Protein AF-W7DIP4-F1 (afdb_monomer_lite)

pLDDT: mean 82.9, std 9.1, range [50.47, 94.31]

Foldseek 3Di:
DVVVVVVVVVVVVCVVQPLNVLVLVLLLVVLVVVQVVCCVPPVDDPDHSCPSVVCCVPVVVVVVVVVVVVCVVVVPDDDPQLVVLLSVLQVVQCVPPSPPCNPPCNSNVVSVVVVVVVVVVVVVVVVVVVVVVVVVVVD

Organism: NCBI:txid1265822

Secondary structure (DSSP, 8-state):
-HHHHHHHHHHHHHHT-HHHHHHHHHHHHHHHHHHHHHHHHHSS--S-TTHHHHHHHHHHHHHHHHHHHHHHHTT----HHHHHHHHHHHHHHHHHHTTSS--HHHHHHHHHHHHHHHHHHHHHHHHHHHHHHHHHHH-

Radius of gyration: 21.88 Å; chains: 1; bounding box: 70×22×56 Å

Structure (mmCIF, N/CA/C/O backbone):
data_AF-W7DIP4-F1
#
_entry.id   AF-W7DIP4-F1
#
loop_
_atom_site.group_PDB
_atom_site.id
_atom_site.type_symbol
_atom_site.label_atom_id
_atom_site.label_alt_id
_atom_site.label_comp_id
_atom_site.label_asym_id
_atom_site.label_entity_id
_atom_site.label_seq_id
_atom_site.pdbx_PDB_ins_code
_atom_site.Cartn_x
_atom_site.Cartn_y
_atom_site.Cartn_z
_atom_site.occupancy
_atom_site.B_iso_or_equiv
_atom_site.auth_seq_id
_atom_site.auth_comp_id
_atom_site.auth_asym_id
_atom_site.auth_atom_id
_atom_site.pdbx_PDB_model_num
ATOM 1 N N . MET A 1 1 ? -10.275 -10.104 -28.561 1.00 66.31 1 MET A N 1
ATOM 2 C CA . MET A 1 1 ? -9.905 -10.988 -27.432 1.00 66.31 1 MET A CA 1
ATOM 3 C C . MET A 1 1 ? -8.792 -10.395 -26.569 1.00 66.31 1 MET A C 1
ATOM 5 O O . MET A 1 1 ? -8.874 -10.532 -25.360 1.00 66.31 1 MET A O 1
ATOM 9 N N . GLU A 1 2 ? -7.840 -9.651 -27.139 1.00 85.06 2 GLU A N 1
ATOM 10 C CA . GLU A 1 2 ? -6.696 -9.073 -26.405 1.00 85.06 2 GLU A CA 1
ATOM 11 C C . GLU A 1 2 ? -7.074 -8.087 -25.282 1.00 85.06 2 GLU A C 1
ATOM 13 O O . GLU A 1 2 ? -6.529 -8.156 -24.185 1.00 85.06 2 GLU A O 1
ATOM 18 N N . VAL A 1 3 ? -8.056 -7.203 -25.505 1.00 86.12 3 VAL A N 1
ATOM 19 C CA . VAL A 1 3 ? -8.457 -6.192 -24.502 1.00 86.12 3 VAL A CA 1
ATOM 20 C C . VAL A 1 3 ? -8.992 -6.835 -23.218 1.00 86.12 3 VAL A C 1
ATOM 22 O O . VAL A 1 3 ? -8.669 -6.397 -22.117 1.00 86.12 3 VAL A O 1
ATOM 25 N N . ILE A 1 4 ? -9.782 -7.903 -23.352 1.00 89.69 4 ILE A N 1
ATOM 26 C CA . ILE A 1 4 ? -10.345 -8.633 -22.207 1.00 89.69 4 ILE A CA 1
ATOM 27 C C . ILE A 1 4 ? -9.218 -9.272 -21.393 1.00 89.69 4 ILE A C 1
ATOM 29 O O . ILE A 1 4 ? -9.247 -9.220 -20.167 1.00 89.69 4 ILE A O 1
ATOM 33 N N . GLU A 1 5 ? -8.199 -9.817 -22.059 1.00 89.88 5 GLU A N 1
ATOM 34 C CA . GLU A 1 5 ? -7.045 -10.429 -21.401 1.00 89.88 5 GLU A CA 1
ATOM 35 C C . GLU A 1 5 ? -6.219 -9.408 -20.604 1.00 89.88 5 GLU A C 1
ATOM 37 O O . GLU A 1 5 ? -5.818 -9.692 -19.475 1.00 89.88 5 GLU A O 1
ATOM 42 N N . ILE A 1 6 ? -6.010 -8.204 -21.147 1.00 86.38 6 ILE A N 1
ATOM 43 C CA . ILE A 1 6 ? -5.294 -7.116 -20.457 1.00 86.38 6 ILE A CA 1
ATOM 44 C C . ILE A 1 6 ? -6.044 -6.698 -19.189 1.00 86.38 6 ILE A C 1
ATOM 46 O O . ILE A 1 6 ? -5.432 -6.559 -18.128 1.00 86.38 6 ILE A O 1
ATOM 50 N N . ILE A 1 7 ? -7.369 -6.552 -19.276 1.00 86.62 7 ILE A N 1
ATOM 51 C CA . ILE A 1 7 ? -8.206 -6.210 -18.119 1.00 86.62 7 ILE A CA 1
ATOM 52 C C . ILE A 1 7 ? -8.133 -7.323 -17.067 1.00 86.62 7 ILE A C 1
ATOM 54 O O . ILE A 1 7 ? -7.939 -7.037 -15.885 1.00 86.62 7 ILE A O 1
ATOM 58 N N . LEU A 1 8 ? -8.221 -8.590 -17.484 1.00 90.19 8 LEU A N 1
ATOM 59 C CA . LEU A 1 8 ? -8.140 -9.733 -16.573 1.00 90.19 8 LEU A CA 1
ATOM 60 C C . LEU A 1 8 ? -6.781 -9.806 -15.870 1.00 90.19 8 LEU A C 1
ATOM 62 O O . LEU A 1 8 ? -6.729 -10.003 -14.657 1.00 90.19 8 LEU A O 1
ATOM 66 N N . LYS A 1 9 ? -5.686 -9.600 -16.611 1.00 87.38 9 LYS A N 1
ATOM 67 C CA . LYS A 1 9 ? -4.324 -9.538 -16.063 1.00 87.38 9 LYS A CA 1
ATOM 68 C C . LYS A 1 9 ? -4.162 -8.374 -15.089 1.00 87.38 9 LYS A C 1
ATOM 70 O O . LYS A 1 9 ? -3.577 -8.562 -14.025 1.00 87.38 9 LYS A O 1
ATOM 75 N N . GLY A 1 10 ? -4.724 -7.207 -15.405 1.00 85.25 10 GLY A N 1
ATOM 76 C CA . GLY A 1 10 ? -4.752 -6.049 -14.511 1.00 85.25 10 GLY A CA 1
ATOM 77 C C . GLY A 1 10 ? -5.451 -6.364 -13.189 1.00 85.25 10 GLY A C 1
ATOM 78 O O . GLY A 1 10 ? -4.872 -6.184 -12.119 1.00 85.25 10 GLY A O 1
ATOM 79 N N . ILE A 1 11 ? -6.655 -6.929 -13.253 1.00 87.31 11 ILE A N 1
ATOM 80 C CA . ILE A 1 11 ? -7.412 -7.322 -12.059 1.00 87.31 11 ILE A CA 1
ATOM 81 C C . ILE A 1 11 ? -6.659 -8.398 -11.262 1.00 87.31 11 ILE A C 1
ATOM 83 O O . ILE A 1 11 ? -6.488 -8.256 -10.053 1.00 87.31 11 ILE A O 1
ATOM 87 N N . ALA A 1 12 ? -6.149 -9.439 -11.926 1.00 89.56 12 ALA A N 1
ATOM 88 C CA . ALA A 1 12 ? -5.386 -10.505 -11.279 1.00 89.56 12 ALA A CA 1
ATOM 89 C C . ALA A 1 12 ? -4.125 -9.968 -10.583 1.00 89.56 12 ALA A C 1
ATOM 91 O O . ALA A 1 12 ? -3.815 -10.379 -9.466 1.00 89.56 12 ALA A O 1
ATOM 92 N N . SER A 1 13 ? -3.434 -9.003 -11.197 1.00 85.19 13 SER A N 1
ATOM 93 C CA . SER A 1 13 ? -2.231 -8.390 -10.625 1.00 85.19 13 SER A CA 1
ATOM 94 C C . SER A 1 13 ? -2.488 -7.668 -9.300 1.00 85.19 13 SER A C 1
ATOM 96 O O . SER A 1 13 ? -1.585 -7.586 -8.470 1.00 85.19 13 SER A O 1
ATOM 98 N N . LEU A 1 14 ? -3.714 -7.192 -9.061 1.00 84.62 14 LEU A N 1
ATOM 99 C CA . LEU A 1 14 ? -4.108 -6.581 -7.792 1.00 84.62 14 LEU A CA 1
ATOM 100 C C . LEU A 1 14 ? -4.148 -7.638 -6.679 1.00 84.62 14 LEU A C 1
ATOM 102 O O . LEU A 1 14 ? -3.614 -7.416 -5.595 1.00 84.62 14 LEU A O 1
ATOM 106 N N . PHE A 1 15 ? -4.689 -8.820 -6.982 1.00 88.19 15 PHE A N 1
ATOM 107 C CA . PHE A 1 15 ? -4.707 -9.951 -6.053 1.00 88.19 15 PHE A CA 1
ATOM 108 C C . PHE A 1 15 ? -3.322 -10.567 -5.832 1.00 88.19 15 PHE A C 1
ATOM 110 O O . PHE A 1 15 ? -3.081 -11.136 -4.780 1.00 88.19 15 PHE A O 1
ATOM 117 N N . LEU A 1 16 ? -2.380 -10.428 -6.765 1.00 89.19 16 LEU A N 1
ATOM 118 C CA . LEU A 1 16 ? -1.004 -10.902 -6.574 1.00 89.19 16 LEU A CA 1
ATOM 119 C C . LEU A 1 16 ? -0.194 -10.067 -5.568 1.00 89.19 16 LEU A C 1
ATOM 121 O O . LEU A 1 16 ? 0.863 -10.513 -5.121 1.00 89.19 16 LEU A O 1
ATOM 125 N N . GLN A 1 17 ? -0.645 -8.862 -5.211 1.00 88.75 17 GLN A N 1
ATOM 126 C CA . GLN A 1 17 ? 0.129 -7.982 -4.340 1.00 88.75 17 GLN A CA 1
ATOM 127 C C . GLN A 1 17 ? 0.044 -8.426 -2.870 1.00 88.75 17 GLN A C 1
ATOM 129 O O . GLN A 1 17 ? -1.044 -8.430 -2.289 1.00 88.75 17 GLN A O 1
ATOM 134 N N . PRO A 1 18 ? 1.178 -8.709 -2.200 1.00 87.50 18 PRO A N 1
ATOM 135 C CA . PRO A 1 18 ? 1.179 -9.149 -0.801 1.00 87.50 18 PRO A CA 1
ATOM 136 C C . PRO A 1 18 ? 0.617 -8.081 0.148 1.00 87.50 18 PRO A C 1
ATOM 138 O O . PRO A 1 18 ? -0.019 -8.401 1.155 1.00 87.50 18 PRO A O 1
ATOM 141 N N . VAL A 1 19 ? 0.801 -6.801 -0.197 1.00 88.00 19 VAL A N 1
ATOM 142 C CA . VAL A 1 19 ? 0.275 -5.655 0.557 1.00 88.00 19 VAL A CA 1
ATOM 143 C C . VAL A 1 19 ? -1.249 -5.687 0.646 1.00 88.00 19 VAL A C 1
ATOM 145 O O . VAL A 1 19 ? -1.794 -5.301 1.677 1.00 88.00 19 VAL A O 1
ATOM 148 N N . PHE A 1 20 ? -1.943 -6.179 -0.384 1.00 87.81 20 PHE A N 1
ATOM 149 C CA . PHE A 1 20 ? -3.404 -6.241 -0.399 1.00 87.81 20 PHE A CA 1
ATOM 150 C C . PHE A 1 20 ? -3.941 -7.136 0.727 1.00 87.81 20 PHE A C 1
ATOM 152 O O . PHE A 1 20 ? -4.814 -6.728 1.495 1.00 87.81 20 PHE A O 1
ATOM 159 N N . TYR A 1 21 ? -3.356 -8.324 0.894 1.00 90.19 21 TYR A N 1
ATOM 160 C CA . TYR A 1 21 ? -3.733 -9.260 1.956 1.00 90.19 21 TYR A CA 1
ATOM 161 C C . TYR A 1 21 ? -3.377 -8.738 3.349 1.00 90.19 21 TYR A C 1
ATOM 163 O O . TYR A 1 21 ? -4.178 -8.848 4.280 1.00 90.19 21 TYR A O 1
ATOM 171 N N . LEU A 1 22 ? -2.195 -8.131 3.492 1.00 89.00 22 LEU A N 1
ATOM 172 C CA . LEU A 1 22 ? -1.778 -7.533 4.758 1.00 89.00 22 LEU A CA 1
ATOM 173 C C . LEU A 1 22 ? -2.697 -6.375 5.154 1.00 89.00 22 LEU A C 1
ATOM 175 O O . LEU A 1 22 ? -3.133 -6.319 6.301 1.00 89.00 22 LEU A O 1
ATOM 179 N N . ALA A 1 23 ? -3.062 -5.497 4.220 1.00 86.12 23 ALA A N 1
ATOM 180 C CA . ALA A 1 23 ? -3.970 -4.388 4.491 1.00 86.12 23 ALA A CA 1
ATOM 181 C C . ALA A 1 23 ? -5.322 -4.876 5.040 1.00 86.12 23 ALA A C 1
ATOM 183 O O . ALA A 1 23 ? -5.798 -4.342 6.042 1.00 86.12 23 ALA A O 1
ATOM 184 N N . ILE A 1 24 ? -5.898 -5.938 4.462 1.00 88.81 24 ILE A N 1
ATOM 185 C CA . ILE A 1 24 ? -7.147 -6.545 4.953 1.00 88.81 24 ILE A CA 1
ATOM 186 C C . ILE A 1 24 ? -6.984 -7.052 6.394 1.00 88.81 24 ILE A C 1
ATOM 188 O O . ILE A 1 24 ? -7.816 -6.745 7.252 1.00 88.81 24 ILE A O 1
ATOM 192 N N . LEU A 1 25 ? -5.90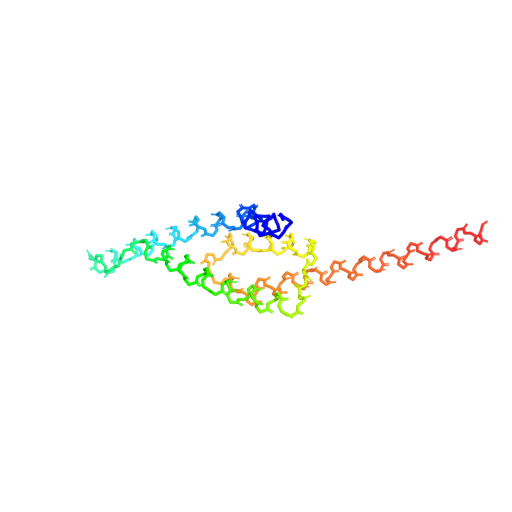4 -7.788 6.680 1.00 89.00 25 LEU A N 1
ATOM 193 C CA . LEU A 1 25 ? -5.616 -8.307 8.022 1.00 89.00 25 LEU A CA 1
ATOM 194 C C . LEU A 1 25 ? -5.506 -7.170 9.050 1.00 89.00 25 LEU A C 1
ATOM 196 O O . LEU A 1 25 ? -6.110 -7.231 10.125 1.00 89.00 25 LEU A O 1
ATOM 200 N N . PHE A 1 26 ? -4.774 -6.110 8.704 1.00 85.69 26 PHE A N 1
ATOM 201 C CA . PHE A 1 26 ? -4.592 -4.947 9.566 1.00 85.69 26 PHE A CA 1
ATOM 202 C C . PHE A 1 26 ? -5.908 -4.202 9.806 1.00 85.69 26 PHE A C 1
ATOM 204 O O . PHE A 1 26 ? -6.193 -3.852 10.951 1.00 85.69 26 PHE A O 1
ATOM 211 N N . VAL A 1 27 ? -6.745 -4.000 8.785 1.00 86.88 27 VAL A N 1
ATOM 212 C CA . VAL A 1 27 ? -8.054 -3.336 8.936 1.00 86.88 27 VAL A CA 1
ATOM 213 C C . VAL A 1 27 ? -8.977 -4.122 9.875 1.00 86.88 27 VAL A C 1
ATOM 215 O O . VAL A 1 27 ? -9.644 -3.528 10.726 1.00 86.88 27 VAL A O 1
ATOM 218 N N . ILE A 1 28 ? -8.973 -5.456 9.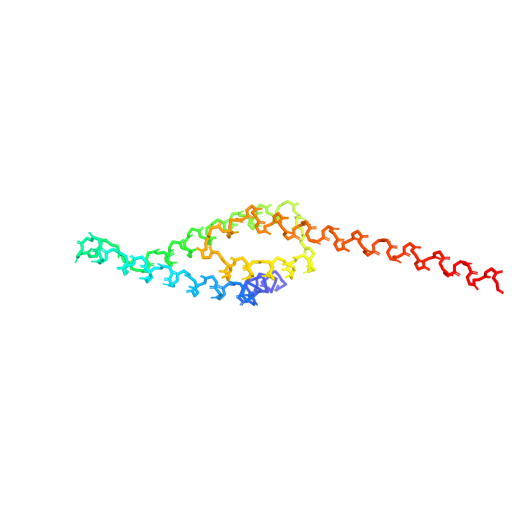795 1.00 85.94 28 ILE A N 1
ATOM 219 C CA . ILE A 1 28 ? -9.718 -6.310 10.736 1.00 85.94 28 ILE A CA 1
ATOM 220 C C . ILE A 1 28 ? -9.173 -6.141 12.162 1.00 85.94 28 ILE A C 1
ATOM 222 O O . ILE A 1 28 ? -9.949 -5.959 13.106 1.00 85.94 28 ILE A O 1
ATOM 226 N N . PHE A 1 29 ? -7.847 -6.150 12.327 1.00 86.12 29 PHE A N 1
ATOM 227 C CA . 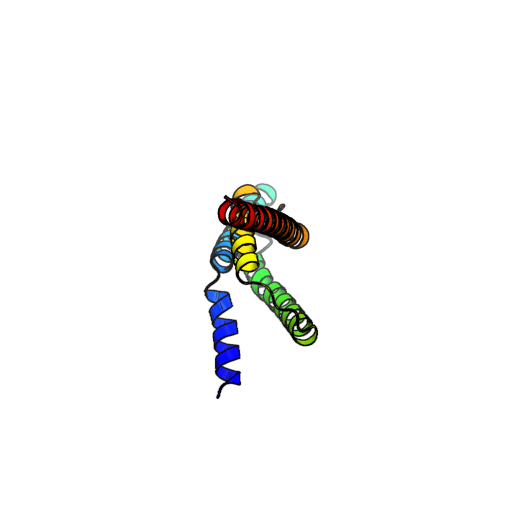PHE A 1 29 ? -7.203 -5.962 13.628 1.00 86.12 29 PHE A CA 1
ATOM 228 C C . PHE A 1 29 ? -7.505 -4.580 14.233 1.00 86.12 29 PHE A C 1
ATOM 230 O O . PHE A 1 29 ? -7.791 -4.469 15.428 1.00 86.12 29 PHE A O 1
ATOM 237 N N . ALA A 1 30 ? -7.529 -3.532 13.408 1.00 83.12 30 ALA A N 1
ATOM 238 C CA . ALA A 1 30 ? -7.908 -2.179 13.806 1.00 83.12 30 ALA A CA 1
ATOM 239 C C . ALA A 1 30 ? -9.358 -2.114 14.293 1.00 83.12 30 ALA A C 1
ATOM 241 O O . ALA A 1 30 ? -9.624 -1.591 15.378 1.00 83.12 30 ALA A O 1
ATOM 242 N N . GLY A 1 31 ? -10.283 -2.711 13.533 1.00 82.25 31 GLY A N 1
ATOM 243 C CA . GLY A 1 31 ? -11.692 -2.802 13.909 1.00 82.25 31 GLY A CA 1
ATOM 244 C C . GLY A 1 31 ? -11.890 -3.540 15.236 1.00 82.25 31 GLY A C 1
ATOM 245 O O . GLY A 1 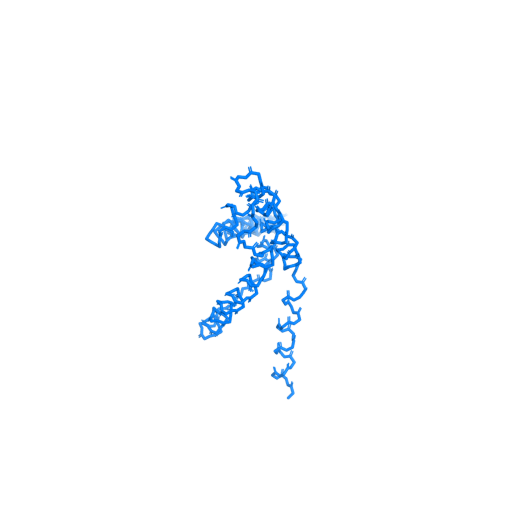31 ? -12.679 -3.100 16.077 1.00 82.25 31 GLY A O 1
ATOM 246 N N . TYR A 1 32 ? -11.134 -4.618 15.469 1.00 83.25 32 TYR A N 1
ATOM 247 C CA . TYR A 1 32 ? -11.176 -5.362 16.730 1.00 83.25 32 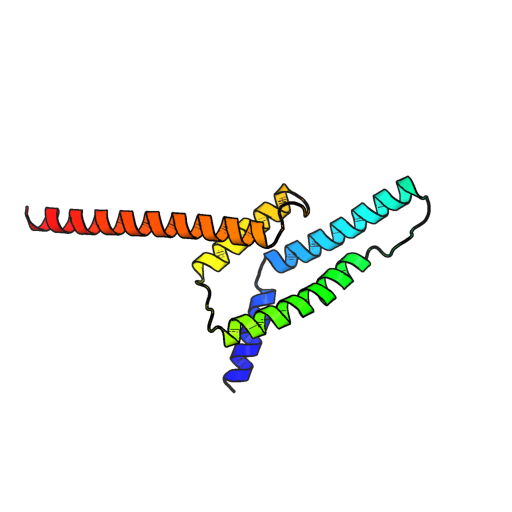TYR A CA 1
ATOM 248 C C . TYR A 1 32 ? -10.639 -4.548 17.913 1.00 83.25 32 TYR A C 1
ATOM 250 O O . TYR A 1 32 ? -11.303 -4.452 18.951 1.00 83.25 32 TYR A O 1
ATOM 258 N N . ASN A 1 33 ? -9.472 -3.917 17.751 1.00 82.50 33 ASN A N 1
ATOM 259 C CA . ASN A 1 33 ? -8.889 -3.068 18.786 1.00 82.50 33 ASN A CA 1
ATOM 260 C C . ASN A 1 33 ? -9.832 -1.923 19.146 1.00 82.50 33 ASN A C 1
ATOM 262 O O . ASN A 1 33 ? -10.085 -1.706 20.330 1.00 82.50 33 ASN A O 1
ATOM 266 N N . ARG A 1 34 ? -10.429 -1.256 18.154 1.00 81.81 34 ARG A N 1
ATOM 267 C CA . ARG A 1 34 ? -11.406 -0.187 18.384 1.00 81.81 34 ARG A CA 1
ATOM 268 C C . ARG A 1 34 ? -12.578 -0.654 19.246 1.00 81.81 34 ARG A C 1
ATOM 270 O O . ARG A 1 34 ? -12.877 -0.015 20.248 1.00 81.81 34 ARG A O 1
ATOM 277 N N . VAL A 1 35 ? -13.181 -1.806 18.937 1.00 78.69 35 VAL A N 1
ATOM 278 C CA . VAL A 1 35 ? -14.286 -2.357 19.746 1.00 78.69 35 VAL A CA 1
ATOM 279 C C . VAL A 1 35 ? -13.843 -2.678 21.180 1.00 78.69 35 VAL A C 1
ATOM 281 O O . VAL A 1 35 ? -14.620 -2.489 22.119 1.00 78.69 35 VAL A O 1
ATOM 284 N N . LYS A 1 36 ? -12.601 -3.139 21.381 1.00 77.56 36 LYS A N 1
ATOM 285 C CA . LYS A 1 36 ? -12.046 -3.387 22.723 1.00 77.56 36 LYS A CA 1
ATOM 286 C C . LYS A 1 36 ? -11.899 -2.088 23.527 1.00 77.56 36 LYS A C 1
ATOM 288 O O . LYS A 1 36 ? -12.204 -2.082 24.718 1.00 77.56 36 LYS A O 1
ATOM 293 N N . TRP A 1 37 ? -11.483 -1.002 22.878 1.00 76.06 37 TRP A N 1
ATOM 294 C CA . TRP A 1 37 ? -11.417 0.332 23.481 1.00 76.06 37 TRP A CA 1
ATOM 295 C C . TRP A 1 37 ? -12.812 0.899 23.783 1.00 76.06 37 TRP A C 1
ATOM 297 O O . TRP A 1 37 ? -13.051 1.347 24.902 1.00 76.06 37 TRP A O 1
ATOM 307 N N . GLU A 1 38 ? -13.765 0.787 22.854 1.00 78.81 38 GLU A N 1
ATOM 308 C CA . GLU A 1 38 ? -15.148 1.254 23.044 1.00 78.81 38 GLU A CA 1
ATOM 309 C C . GLU A 1 38 ? -15.832 0.586 24.242 1.00 78.81 38 GLU A C 1
ATOM 311 O O . GLU A 1 38 ? -16.464 1.264 25.049 1.00 78.81 38 GLU A O 1
ATOM 316 N N . ARG A 1 39 ? -15.652 -0.731 24.419 1.00 76.38 39 ARG A N 1
ATOM 317 C CA . ARG A 1 39 ? -16.207 -1.458 25.575 1.00 76.38 39 ARG A CA 1
ATOM 318 C C . ARG A 1 39 ? -15.620 -0.995 26.906 1.00 76.38 39 ARG A C 1
ATOM 320 O O . ARG A 1 39 ? -16.335 -0.997 27.901 1.00 76.38 39 ARG A O 1
ATOM 327 N N . LYS A 1 40 ? -14.346 -0.592 26.927 1.00 76.06 40 LYS A N 1
ATOM 328 C CA . LYS A 1 40 ? -13.681 -0.080 28.133 1.00 76.06 40 LYS A CA 1
ATOM 329 C C . LYS A 1 40 ? -14.147 1.336 28.491 1.00 76.06 40 LYS A C 1
ATOM 331 O O . LYS A 1 40 ? -14.185 1.668 29.669 1.00 76.06 40 LYS A O 1
ATOM 336 N N . SER A 1 41 ? -14.487 2.153 27.493 1.00 75.38 41 SER A N 1
ATOM 337 C CA . SER A 1 41 ? -14.848 3.563 27.692 1.00 75.38 41 SER A CA 1
ATOM 338 C C . SER A 1 41 ? -16.350 3.824 27.815 1.00 75.38 41 SER A C 1
ATOM 340 O O . SER A 1 41 ? -16.729 4.755 28.515 1.00 75.38 41 SER A O 1
ATOM 342 N N . PHE A 1 42 ? -17.205 3.031 27.162 1.00 73.25 42 PHE A N 1
ATOM 343 C CA . PHE A 1 42 ? -18.637 3.339 27.045 1.00 73.25 42 PHE A CA 1
ATOM 344 C C . PHE A 1 42 ? -19.573 2.192 27.452 1.00 73.25 42 PHE A C 1
ATOM 346 O O . PHE A 1 42 ? -20.785 2.375 27.398 1.00 73.25 42 PHE A O 1
ATOM 353 N N . SER A 1 43 ? -19.057 1.016 27.844 1.00 72.06 43 SER A N 1
ATOM 354 C CA . SER A 1 43 ? -19.820 -0.210 28.190 1.00 72.06 43 SER A CA 1
ATOM 355 C C . SER A 1 43 ? -20.806 -0.737 27.128 1.00 72.06 43 SER A C 1
ATOM 357 O O . SER A 1 43 ? -21.291 -1.860 27.248 1.00 72.06 43 SER A O 1
ATOM 359 N N . VAL A 1 44 ? -21.071 0.015 26.057 1.00 67.19 44 VAL A N 1
ATOM 360 C CA . VAL A 1 44 ? -22.008 -0.303 24.978 1.00 67.19 44 VAL A CA 1
ATOM 361 C C . VAL A 1 44 ? -21.295 -0.147 23.635 1.00 67.19 44 VAL A C 1
ATOM 363 O O . VAL A 1 44 ? -20.477 0.750 23.439 1.00 67.19 44 VAL A O 1
ATOM 366 N N . ARG A 1 45 ? -21.588 -1.048 22.691 1.00 63.44 45 ARG A N 1
ATOM 367 C CA . ARG A 1 45 ? -21.055 -0.987 21.323 1.00 63.44 45 ARG A CA 1
ATOM 368 C C . ARG A 1 45 ? -21.819 0.073 20.529 1.00 63.44 45 ARG A C 1
ATOM 370 O O . ARG A 1 45 ? -23.006 -0.107 20.282 1.00 63.44 45 ARG A O 1
ATOM 377 N N . ILE A 1 46 ? -21.119 1.107 20.065 1.00 68.50 46 ILE A N 1
ATOM 378 C CA . ILE A 1 46 ? -21.704 2.174 19.236 1.00 68.50 46 ILE A CA 1
ATOM 379 C C . ILE A 1 46 ? -21.636 1.796 17.748 1.00 68.50 46 ILE A C 1
ATOM 381 O O . ILE A 1 46 ? -22.568 2.055 16.993 1.00 68.50 46 ILE A O 1
ATOM 385 N N . TYR A 1 47 ? -20.568 1.111 17.324 1.00 70.44 47 TYR A N 1
ATOM 386 C CA . TYR A 1 47 ? -20.328 0.803 15.914 1.00 70.44 47 TYR A CA 1
ATOM 387 C C . TYR A 1 47 ? -19.950 -0.663 15.666 1.00 70.44 47 TYR A C 1
ATOM 389 O O . TYR A 1 47 ? -19.373 -1.353 16.508 1.00 70.44 47 TYR A O 1
ATOM 397 N N . SER A 1 48 ? -20.255 -1.154 14.462 1.00 75.69 48 SER A N 1
ATOM 398 C CA . SER A 1 48 ? -19.869 -2.504 14.040 1.00 75.69 48 SER A CA 1
ATOM 399 C C . SER A 1 48 ? -18.354 -2.598 13.774 1.00 75.69 48 SER A C 1
ATOM 401 O O . SER A 1 48 ? -17.801 -1.699 13.135 1.00 75.69 48 SER A O 1
ATOM 403 N N . PRO A 1 49 ? -17.668 -3.687 14.181 1.00 72.44 49 PRO A N 1
ATOM 404 C CA . PRO A 1 49 ? -16.247 -3.909 13.878 1.00 72.44 49 PRO A CA 1
ATOM 405 C C . PRO A 1 49 ? -15.957 -3.979 12.373 1.00 72.44 49 PRO A C 1
ATOM 407 O O . PRO A 1 49 ? -14.861 -3.637 11.946 1.00 72.44 49 PRO A O 1
ATOM 410 N N . PHE A 1 50 ? -16.944 -4.372 11.563 1.00 79.88 50 PHE A N 1
ATOM 411 C CA . PHE A 1 50 ? -16.809 -4.496 10.108 1.00 79.88 50 PHE A CA 1
ATOM 412 C C . PHE A 1 50 ? -16.954 -3.169 9.356 1.00 79.88 50 PHE A C 1
ATOM 414 O O . PHE A 1 50 ? -16.799 -3.139 8.138 1.00 79.88 50 PHE A O 1
ATOM 421 N N . MET A 1 51 ? -17.258 -2.072 10.056 1.00 82.81 51 MET A N 1
ATOM 422 C CA . MET A 1 51 ? -17.393 -0.753 9.439 1.00 82.81 51 MET A CA 1
ATOM 423 C C . MET A 1 51 ? -16.105 -0.326 8.728 1.00 82.81 51 MET A C 1
ATOM 425 O O . MET A 1 51 ? -16.169 0.104 7.581 1.00 82.81 51 MET A O 1
ATOM 429 N N . GLU A 1 52 ? -14.950 -0.522 9.368 1.00 81.81 52 GLU A N 1
ATOM 430 C CA . GLU A 1 52 ? -13.638 -0.187 8.797 1.00 81.81 52 GLU A CA 1
ATOM 431 C C . GLU A 1 52 ? -13.352 -1.002 7.533 1.00 81.81 52 GLU A C 1
ATOM 433 O O . GLU A 1 52 ? -12.906 -0.465 6.525 1.00 81.81 52 GLU A O 1
ATOM 438 N N . LEU A 1 53 ? -13.694 -2.295 7.551 1.00 85.56 53 LEU A N 1
ATOM 439 C CA . LEU A 1 53 ? -13.517 -3.184 6.404 1.00 85.56 53 LEU A CA 1
ATOM 440 C C . LEU A 1 53 ? -14.420 -2.783 5.232 1.00 85.56 53 LEU A C 1
ATOM 442 O O . LEU A 1 53 ? -13.965 -2.712 4.091 1.00 85.56 53 LEU A O 1
ATOM 446 N N . LYS A 1 54 ? -15.691 -2.465 5.506 1.00 87.31 54 LYS A N 1
ATOM 447 C CA . LYS A 1 54 ? -16.616 -1.962 4.483 1.00 87.31 54 LYS A CA 1
ATOM 448 C C . LYS A 1 54 ? -16.106 -0.650 3.888 1.00 87.31 54 LYS A C 1
ATOM 450 O O . LYS A 1 54 ? -16.158 -0.476 2.671 1.00 87.31 54 LYS A O 1
ATOM 455 N N . ASN A 1 55 ? -15.614 0.257 4.728 1.00 85.88 55 ASN A N 1
ATOM 456 C CA . ASN A 1 55 ? -15.099 1.547 4.289 1.00 85.88 55 ASN A CA 1
ATOM 457 C C . ASN A 1 55 ? -13.828 1.387 3.442 1.00 85.88 55 ASN A C 1
ATOM 459 O O . ASN A 1 55 ? -13.720 2.009 2.387 1.00 85.88 55 ASN A O 1
ATOM 463 N N . PHE A 1 56 ? -12.928 0.486 3.847 1.00 86.44 56 PHE A N 1
ATOM 464 C CA . PHE A 1 56 ? -11.718 0.129 3.107 1.00 86.44 56 PHE A CA 1
ATOM 465 C C . PHE A 1 56 ? -12.034 -0.330 1.679 1.00 86.44 56 PHE A C 1
ATOM 467 O O . PHE A 1 56 ? -11.465 0.203 0.732 1.00 86.44 56 PHE A O 1
ATOM 474 N N . PHE A 1 57 ? -12.984 -1.253 1.498 1.00 88.06 57 PHE A N 1
ATOM 475 C CA . PHE A 1 57 ? -13.363 -1.695 0.154 1.00 88.06 57 PHE A CA 1
ATOM 476 C C . PHE A 1 57 ? -14.145 -0.633 -0.621 1.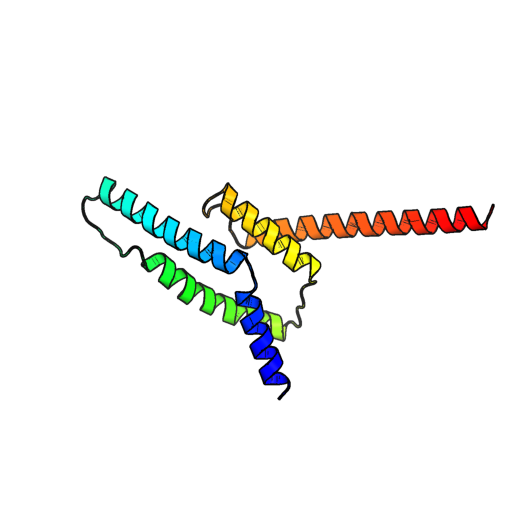00 88.06 57 PHE A C 1
ATOM 478 O O . PHE A 1 57 ? -13.863 -0.413 -1.792 1.00 88.06 57 PHE A O 1
ATOM 485 N N . THR A 1 58 ? -15.107 0.046 0.007 1.00 89.12 58 THR A N 1
ATOM 486 C CA . THR A 1 58 ? -15.992 0.977 -0.714 1.00 89.12 58 THR A CA 1
ATOM 487 C C . THR A 1 58 ? -15.238 2.232 -1.148 1.00 89.12 58 THR A C 1
ATOM 489 O O . THR A 1 58 ? -15.178 2.530 -2.338 1.00 89.12 58 THR A O 1
ATOM 492 N N . LEU A 1 59 ? -14.625 2.952 -0.201 1.00 88.19 59 LEU A N 1
ATOM 493 C CA . LEU A 1 59 ? -13.865 4.162 -0.518 1.00 88.19 59 LEU A CA 1
ATOM 494 C C . LEU A 1 59 ? -12.559 3.824 -1.233 1.00 88.19 59 LEU A C 1
ATOM 496 O O . LEU A 1 59 ? -12.197 4.519 -2.177 1.00 88.19 59 LEU A O 1
ATOM 500 N N . GLY A 1 60 ? -11.872 2.752 -0.824 1.00 86.56 60 GLY A N 1
ATOM 501 C CA . GLY A 1 60 ? -10.603 2.356 -1.431 1.00 86.56 60 GLY A CA 1
ATOM 502 C C . GLY A 1 60 ? -10.752 1.996 -2.906 1.00 86.56 60 GLY A C 1
ATOM 503 O O . GLY A 1 60 ? -10.008 2.526 -3.727 1.00 86.56 60 GLY A O 1
ATOM 504 N N . LEU A 1 61 ? -11.739 1.167 -3.268 1.00 89.69 61 LEU A N 1
ATOM 505 C CA . LEU A 1 61 ? -11.971 0.812 -4.673 1.00 89.69 61 LEU A CA 1
ATOM 506 C C . LEU A 1 61 ? -12.480 1.998 -5.491 1.00 89.69 61 LEU A C 1
ATOM 508 O O . LEU A 1 61 ? -12.050 2.165 -6.628 1.00 89.69 61 LEU A O 1
ATOM 512 N N . LEU A 1 62 ? -13.351 2.836 -4.921 1.00 92.88 62 LEU A N 1
ATOM 513 C CA . LEU A 1 62 ? -13.859 4.023 -5.609 1.00 92.88 62 LEU A CA 1
ATOM 514 C C . LEU A 1 62 ? -12.712 4.982 -5.946 1.00 92.88 62 LEU A C 1
ATOM 516 O O . LEU A 1 62 ? -12.552 5.372 -7.100 1.00 92.88 62 LEU A O 1
ATOM 520 N N . VAL A 1 63 ? -11.868 5.310 -4.966 1.00 90.38 63 VAL A N 1
ATOM 521 C CA . VAL A 1 63 ? -10.708 6.189 -5.169 1.00 90.38 63 VAL A CA 1
ATOM 522 C C . VAL A 1 63 ? -9.696 5.553 -6.128 1.00 90.38 63 VAL A C 1
ATOM 524 O O . VAL A 1 63 ? -9.221 6.227 -7.042 1.00 90.38 63 VAL A O 1
ATOM 527 N N . ALA A 1 64 ? -9.402 4.258 -5.979 1.00 87.38 64 ALA A N 1
ATOM 528 C CA . ALA A 1 64 ? -8.485 3.545 -6.867 1.00 87.38 64 ALA A CA 1
ATOM 529 C C . ALA A 1 64 ? -8.978 3.518 -8.320 1.00 87.38 64 ALA A C 1
ATOM 531 O O . ALA A 1 64 ? -8.174 3.681 -9.236 1.00 87.38 64 ALA A O 1
ATOM 532 N N . PHE A 1 65 ? -10.286 3.368 -8.539 1.00 90.81 65 PHE A N 1
ATOM 533 C CA . PHE A 1 65 ? -10.883 3.404 -9.871 1.00 90.81 65 PHE A CA 1
ATOM 534 C C . PHE A 1 65 ? -10.668 4.764 -10.544 1.00 90.81 65 PHE A C 1
ATOM 536 O O . PHE A 1 65 ? -10.141 4.815 -11.655 1.00 90.81 65 PHE A O 1
ATOM 543 N N . PHE A 1 66 ? -10.982 5.869 -9.859 1.00 94.31 66 PHE A N 1
ATOM 544 C CA . PHE A 1 66 ? -10.753 7.210 -10.412 1.00 94.31 66 PHE A CA 1
ATOM 545 C C . PHE A 1 66 ? -9.273 7.472 -10.701 1.00 94.31 66 PHE A C 1
ATOM 547 O O . PHE A 1 66 ? -8.938 7.963 -11.778 1.00 94.31 66 PHE A O 1
ATOM 554 N N . ILE A 1 67 ? -8.379 7.097 -9.782 1.00 90.06 67 ILE A N 1
ATOM 555 C CA . ILE A 1 67 ? -6.932 7.246 -9.982 1.00 90.06 67 ILE A CA 1
ATOM 556 C C . ILE A 1 67 ? -6.460 6.416 -11.180 1.00 90.06 67 ILE A C 1
ATOM 558 O O . ILE A 1 67 ? -5.693 6.916 -11.999 1.00 90.06 67 ILE A O 1
ATOM 562 N N . SER A 1 68 ? -6.930 5.175 -11.318 1.00 88.88 68 SER A N 1
ATOM 563 C CA . SER A 1 68 ? -6.555 4.300 -12.431 1.00 88.88 68 SER A CA 1
ATOM 564 C C . SER A 1 68 ? -6.965 4.887 -13.781 1.00 88.88 68 SER A C 1
ATOM 566 O O . SER A 1 68 ? -6.157 4.877 -14.709 1.00 88.88 68 SER A O 1
ATOM 568 N N . VAL A 1 69 ? -8.171 5.456 -13.878 1.00 91.88 69 VAL A N 1
ATOM 569 C CA . VAL A 1 69 ? -8.644 6.134 -15.094 1.00 91.88 69 VAL A CA 1
ATOM 570 C C . VAL A 1 69 ? -7.771 7.351 -15.415 1.00 91.88 69 VAL A C 1
ATOM 572 O O . VAL A 1 69 ? -7.333 7.506 -16.553 1.00 91.88 69 VAL A O 1
ATOM 575 N N . ILE A 1 70 ? -7.459 8.182 -14.416 1.00 93.81 70 ILE A N 1
ATOM 576 C CA . ILE A 1 70 ? -6.608 9.369 -14.598 1.00 93.81 70 ILE A CA 1
ATOM 577 C C . ILE A 1 70 ? -5.208 8.973 -15.083 1.00 93.81 70 ILE A C 1
ATOM 579 O O . ILE A 1 70 ? -4.709 9.547 -16.049 1.00 93.81 70 ILE A O 1
ATOM 583 N N . LEU A 1 71 ? -4.581 7.977 -14.450 1.00 89.88 71 LEU A N 1
ATOM 584 C CA . LEU A 1 71 ? -3.241 7.511 -14.819 1.00 89.88 71 LEU A CA 1
ATOM 585 C C . LEU A 1 71 ? -3.205 6.893 -16.221 1.00 89.88 71 LEU A C 1
ATOM 587 O O . LEU A 1 71 ? -2.235 7.106 -16.949 1.00 89.88 71 LEU A O 1
ATOM 591 N N . PHE A 1 72 ? -4.265 6.178 -16.610 1.00 87.94 72 PHE A N 1
ATOM 592 C CA . PHE A 1 72 ? -4.399 5.621 -17.954 1.00 87.94 72 PHE A CA 1
ATOM 593 C C . PHE A 1 72 ? -4.400 6.723 -19.021 1.00 87.94 72 PHE A C 1
ATOM 595 O O . PHE A 1 72 ? -3.615 6.657 -19.964 1.00 87.94 72 PHE A O 1
ATOM 602 N N . PHE A 1 73 ? -5.209 7.775 -18.845 1.00 91.50 73 PHE A N 1
ATOM 603 C CA . PHE A 1 73 ? -5.234 8.908 -19.780 1.00 91.50 73 PHE A CA 1
ATOM 604 C C . PHE A 1 73 ? -3.961 9.758 -19.741 1.00 91.50 73 PHE A C 1
ATOM 606 O O . PHE A 1 73 ? -3.572 10.318 -20.762 1.00 91.50 73 PHE A O 1
ATOM 613 N N . ALA A 1 74 ? -3.287 9.826 -18.592 1.00 92.19 74 ALA A N 1
ATOM 614 C CA . ALA A 1 74 ? -1.987 10.476 -18.474 1.00 92.19 74 ALA A CA 1
ATOM 615 C C . ALA A 1 74 ? -0.854 9.694 -19.169 1.00 92.19 74 ALA A C 1
ATOM 617 O O . ALA A 1 74 ? 0.254 10.214 -19.285 1.00 92.19 74 ALA A O 1
ATOM 618 N N . GLY A 1 75 ? -1.096 8.447 -19.599 1.00 86.88 75 GLY A N 1
ATOM 619 C CA . GLY A 1 75 ? -0.063 7.570 -20.154 1.00 86.88 75 GLY A CA 1
ATOM 620 C C . GLY A 1 75 ? 1.016 7.198 -19.132 1.00 86.88 75 GLY A C 1
ATOM 621 O O . GLY A 1 75 ? 2.142 6.870 -19.505 1.00 86.88 75 GLY A O 1
ATOM 622 N N . PHE A 1 76 ? 0.700 7.283 -17.838 1.00 84.94 76 PHE A N 1
ATOM 623 C CA . PHE A 1 76 ? 1.672 7.065 -16.776 1.00 84.94 76 PHE A CA 1
ATOM 624 C C . PHE A 1 76 ? 1.920 5.567 -16.583 1.00 84.94 76 PHE A C 1
ATOM 626 O O . PHE A 1 76 ? 1.025 4.822 -16.185 1.00 84.94 76 PHE A O 1
ATOM 633 N N . SER A 1 77 ? 3.154 5.131 -16.840 1.00 83.38 77 SER A N 1
ATOM 634 C CA . SER A 1 77 ? 3.599 3.755 -16.622 1.00 83.38 77 SER A CA 1
ATOM 635 C C . SER A 1 77 ? 4.679 3.713 -15.548 1.00 83.38 77 SER A C 1
ATOM 637 O O . SER A 1 77 ? 5.624 4.502 -15.563 1.00 83.38 77 SER A O 1
ATOM 639 N N . VAL A 1 78 ? 4.534 2.785 -14.605 1.00 82.25 78 VAL A N 1
ATOM 640 C CA . VAL A 1 78 ? 5.452 2.617 -13.476 1.00 82.25 78 VAL A CA 1
ATOM 641 C C . VAL A 1 78 ? 6.421 1.476 -13.768 1.00 82.25 78 VAL A C 1
ATOM 643 O O . VAL A 1 78 ? 6.017 0.396 -14.194 1.00 82.25 78 VAL A O 1
ATOM 646 N N . MET A 1 79 ? 7.710 1.692 -13.498 1.00 87.44 79 MET A N 1
ATOM 647 C CA . MET A 1 79 ? 8.732 0.652 -13.643 1.00 87.44 79 MET A CA 1
ATOM 648 C C . MET A 1 79 ? 8.521 -0.475 -12.626 1.00 87.44 79 MET A C 1
ATOM 650 O O . MET A 1 79 ? 8.295 -0.219 -11.443 1.00 87.44 79 MET A O 1
ATOM 654 N N . MET A 1 80 ? 8.700 -1.728 -13.058 1.00 86.56 80 MET A N 1
ATOM 655 C CA . MET A 1 80 ? 8.533 -2.903 -12.191 1.00 86.56 80 MET A CA 1
ATOM 656 C C . MET A 1 80 ? 9.403 -2.829 -10.925 1.00 86.56 80 MET A C 1
ATOM 658 O O . MET A 1 80 ? 8.942 -3.142 -9.830 1.00 86.56 80 MET A O 1
ATOM 662 N N . THR A 1 81 ? 10.636 -2.326 -11.044 1.00 87.75 81 THR A N 1
ATOM 663 C CA . THR A 1 81 ? 11.551 -2.118 -9.910 1.00 87.75 81 THR A CA 1
ATOM 664 C C . THR A 1 81 ? 10.957 -1.196 -8.845 1.00 87.75 81 THR A C 1
ATOM 666 O O . THR A 1 81 ? 11.076 -1.469 -7.653 1.00 87.75 81 THR A O 1
ATOM 669 N N . TRP A 1 82 ? 10.275 -0.126 -9.262 1.00 89.94 82 TRP A N 1
ATOM 670 C CA . TRP A 1 82 ? 9.638 0.808 -8.338 1.00 89.94 82 TRP A CA 1
ATOM 671 C C . TRP A 1 82 ? 8.455 0.153 -7.613 1.00 89.94 82 TRP A C 1
ATOM 673 O O . TRP A 1 82 ? 8.317 0.324 -6.405 1.00 89.94 82 TRP A O 1
ATOM 683 N N . ILE A 1 83 ? 7.653 -0.666 -8.308 1.00 89.38 83 ILE A N 1
ATOM 684 C CA . ILE A 1 83 ? 6.516 -1.397 -7.715 1.00 89.38 83 ILE A CA 1
ATOM 685 C C . ILE A 1 83 ? 6.988 -2.354 -6.612 1.00 89.38 83 ILE A C 1
ATOM 687 O O . ILE A 1 83 ? 6.348 -2.462 -5.561 1.00 89.38 83 ILE A O 1
ATOM 691 N N . VAL A 1 84 ? 8.116 -3.039 -6.824 1.00 90.44 84 VAL A N 1
ATOM 692 C CA . VAL A 1 84 ? 8.701 -3.939 -5.818 1.00 90.44 84 VAL A CA 1
ATOM 693 C C . VAL A 1 84 ? 9.158 -3.153 -4.588 1.00 90.44 84 VAL A C 1
ATOM 695 O O . VAL A 1 84 ? 8.798 -3.517 -3.468 1.00 90.44 84 VAL A O 1
ATOM 698 N N . ILE A 1 85 ? 9.883 -2.046 -4.784 1.00 91.06 85 ILE A N 1
ATOM 699 C CA . ILE A 1 85 ? 10.320 -1.168 -3.685 1.00 91.06 85 ILE A CA 1
ATOM 700 C C . ILE A 1 85 ? 9.107 -0.647 -2.908 1.00 91.06 85 ILE A C 1
ATOM 702 O O . ILE A 1 85 ? 9.090 -0.722 -1.680 1.00 91.06 85 ILE A O 1
ATOM 706 N N . PHE A 1 86 ? 8.070 -0.193 -3.613 1.00 91.38 86 PHE A N 1
ATOM 707 C CA . PHE A 1 86 ? 6.841 0.300 -3.001 1.00 91.38 86 PHE A CA 1
ATOM 708 C C . PHE A 1 86 ? 6.153 -0.755 -2.129 1.00 91.38 86 PHE A C 1
ATOM 710 O O . PHE A 1 86 ? 5.736 -0.453 -1.007 1.00 91.38 86 PHE A O 1
ATOM 717 N N . ASN A 1 87 ? 6.080 -2.006 -2.595 1.00 90.12 87 ASN A N 1
ATOM 718 C CA . ASN A 1 87 ? 5.524 -3.099 -1.799 1.00 90.12 87 ASN A CA 1
ATOM 719 C C . ASN A 1 87 ? 6.330 -3.320 -0.513 1.00 90.12 87 ASN A C 1
ATOM 721 O O . ASN A 1 87 ? 5.747 -3.372 0.568 1.00 90.12 87 ASN A O 1
ATOM 725 N N . VAL A 1 88 ? 7.660 -3.389 -0.605 1.00 91.50 88 VAL A N 1
ATOM 726 C CA . VAL A 1 88 ? 8.530 -3.596 0.565 1.00 91.50 88 VAL A CA 1
ATOM 727 C C . VAL A 1 88 ? 8.385 -2.454 1.574 1.00 91.50 88 VAL A C 1
ATOM 729 O O . VAL A 1 88 ? 8.162 -2.707 2.758 1.00 91.50 88 VAL A O 1
ATOM 732 N N . VAL A 1 89 ? 8.440 -1.201 1.114 1.00 90.56 89 VAL A N 1
ATOM 733 C CA . VAL A 1 89 ? 8.281 -0.016 1.974 1.00 90.56 89 VAL A CA 1
ATOM 734 C C . VAL A 1 89 ? 6.920 -0.021 2.666 1.00 90.56 89 VAL A C 1
ATOM 736 O O . VAL A 1 89 ? 6.838 0.245 3.864 1.00 90.56 89 VAL A O 1
ATOM 739 N N . THR A 1 90 ? 5.854 -0.366 1.944 1.00 88.94 90 THR A N 1
ATOM 740 C CA . THR A 1 90 ? 4.496 -0.397 2.503 1.00 88.94 90 THR A CA 1
ATOM 741 C C . THR A 1 90 ? 4.336 -1.500 3.548 1.00 88.94 90 THR A C 1
ATOM 743 O O . THR A 1 90 ? 3.736 -1.260 4.596 1.00 88.94 90 THR A O 1
ATOM 746 N N . ILE A 1 91 ? 4.917 -2.683 3.322 1.00 89.19 91 ILE A N 1
ATOM 747 C CA . ILE A 1 91 ? 4.925 -3.779 4.306 1.00 89.19 91 ILE A CA 1
ATOM 748 C C . ILE A 1 91 ? 5.644 -3.345 5.586 1.00 89.19 91 ILE A C 1
ATOM 750 O O . ILE A 1 91 ? 5.108 -3.518 6.682 1.00 89.19 91 ILE A O 1
ATOM 754 N N . LEU A 1 92 ? 6.828 -2.740 5.457 1.00 88.88 92 LEU A N 1
ATOM 755 C CA . LEU A 1 92 ? 7.583 -2.233 6.603 1.00 88.88 92 LEU A CA 1
ATOM 756 C C . LEU A 1 92 ? 6.797 -1.146 7.350 1.00 88.88 92 LEU A C 1
ATOM 758 O O . LEU A 1 92 ? 6.680 -1.203 8.571 1.00 88.88 92 LEU A O 1
ATOM 762 N N . ALA A 1 93 ? 6.181 -0.207 6.629 1.00 86.25 93 ALA A N 1
ATOM 763 C CA . ALA A 1 93 ? 5.372 0.852 7.230 1.00 86.25 93 ALA A CA 1
ATOM 764 C C . ALA A 1 93 ? 4.156 0.304 8.003 1.00 86.25 93 ALA A C 1
ATOM 766 O O . ALA A 1 93 ? 3.841 0.801 9.090 1.00 86.25 93 ALA A O 1
ATOM 767 N N . LEU A 1 94 ? 3.489 -0.726 7.468 1.00 84.25 94 LEU A N 1
ATOM 768 C CA . LEU A 1 94 ? 2.378 -1.409 8.137 1.00 84.25 94 LEU A CA 1
ATOM 769 C C . LEU A 1 94 ? 2.833 -2.105 9.428 1.00 84.25 94 LEU A C 1
ATOM 771 O O . LEU A 1 94 ? 2.158 -1.978 10.451 1.00 84.25 94 LEU A O 1
ATOM 775 N N . LEU A 1 95 ? 3.988 -2.778 9.404 1.00 82.94 95 LEU A N 1
ATOM 776 C CA . LEU A 1 95 ? 4.555 -3.452 10.577 1.00 82.94 95 LEU A CA 1
ATOM 777 C C . LEU A 1 95 ? 4.986 -2.466 11.671 1.00 82.94 95 LEU A C 1
ATOM 779 O O . LEU A 1 95 ? 4.745 -2.719 12.849 1.00 82.94 95 LEU A O 1
ATOM 783 N N . THR A 1 96 ? 5.610 -1.343 11.304 1.00 80.25 96 THR A N 1
ATOM 784 C CA . THR A 1 96 ? 6.203 -0.417 12.279 1.00 80.25 96 THR A CA 1
ATOM 785 C C . THR A 1 96 ? 5.181 0.477 12.982 1.00 80.25 96 THR A C 1
ATOM 787 O O . THR A 1 96 ? 5.402 0.836 14.136 1.00 80.25 96 THR A O 1
ATOM 790 N N . SER A 1 97 ? 4.091 0.901 12.326 1.00 60.22 97 SER A N 1
ATOM 791 C CA . SER A 1 97 ? 3.351 2.073 12.831 1.00 60.22 97 SER A CA 1
ATOM 792 C C . SER A 1 97 ? 1.830 2.022 12.763 1.00 60.22 97 SER A C 1
ATOM 794 O O . SER A 1 97 ? 1.207 3.079 12.853 1.00 60.22 97 SER A O 1
ATOM 796 N N . MET A 1 98 ? 1.231 0.829 12.631 1.00 64.00 98 MET A N 1
ATOM 797 C CA . MET A 1 98 ? -0.218 0.605 12.786 1.00 64.00 98 MET A CA 1
ATOM 798 C C . MET A 1 98 ? -1.070 1.796 12.298 1.00 64.00 98 MET A C 1
ATOM 800 O O . MET A 1 98 ? -1.764 2.404 13.099 1.00 64.00 98 MET A O 1
ATOM 804 N N . PHE A 1 99 ? -0.983 2.164 11.012 1.00 63.59 99 PHE A N 1
ATOM 805 C CA . PHE A 1 99 ? -1.750 3.224 10.315 1.00 63.59 99 PHE A CA 1
ATOM 806 C C . PHE A 1 99 ? -1.155 4.640 10.229 1.00 63.59 99 PHE A C 1
ATOM 808 O O . PHE A 1 99 ? -1.447 5.324 9.247 1.00 63.59 99 PHE A O 1
ATOM 815 N N . ARG A 1 100 ? -0.313 5.121 11.159 1.00 64.88 100 ARG A N 1
ATOM 816 C CA . ARG A 1 100 ? 0.098 6.550 11.135 1.00 64.88 100 ARG A CA 1
ATOM 817 C C . ARG A 1 100 ? 1.133 6.879 10.053 1.00 64.88 100 ARG A C 1
ATOM 819 O O . ARG A 1 100 ? 1.063 7.940 9.440 1.00 64.88 100 ARG A O 1
ATOM 826 N N . LEU A 1 101 ? 2.063 5.959 9.790 1.00 63.06 101 LEU A N 1
ATOM 827 C CA . LEU A 1 101 ? 3.074 6.099 8.728 1.00 63.06 101 LEU A CA 1
ATOM 828 C C . LEU A 1 101 ? 2.601 5.588 7.359 1.00 63.06 101 LEU A C 1
ATOM 830 O O . LEU A 1 101 ? 3.313 5.742 6.372 1.00 63.06 101 LEU A O 1
ATOM 834 N N . THR A 1 102 ? 1.399 5.014 7.266 1.00 68.06 102 THR A N 1
ATOM 835 C CA . THR A 1 102 ? 0.859 4.440 6.020 1.00 68.06 102 THR A CA 1
ATOM 836 C C . THR A 1 102 ? 0.217 5.494 5.109 1.00 68.06 102 THR A C 1
ATOM 838 O O . THR A 1 102 ? -0.450 5.151 4.139 1.00 68.06 102 THR A O 1
ATOM 841 N N . SER A 1 103 ? 0.406 6.789 5.388 1.00 77.81 103 SER A N 1
ATOM 842 C CA . SER A 1 103 ? -0.066 7.848 4.493 1.00 77.81 103 SER A CA 1
ATOM 843 C C . SER A 1 103 ? 0.480 7.633 3.080 1.00 77.81 103 SER A C 1
ATOM 845 O O . SER A 1 103 ? 1.679 7.399 2.894 1.00 77.81 103 SER A O 1
ATOM 847 N N . THR A 1 104 ? -0.396 7.740 2.079 1.00 76.25 104 THR A N 1
ATOM 848 C CA . THR A 1 104 ? -0.052 7.596 0.657 1.00 76.25 104 THR A CA 1
ATOM 849 C C . THR A 1 104 ? 1.087 8.537 0.262 1.00 76.25 104 THR A C 1
ATOM 851 O O . THR A 1 104 ? 1.972 8.155 -0.495 1.00 76.25 104 THR A O 1
ATOM 854 N N . ALA A 1 105 ? 1.132 9.741 0.841 1.00 80.94 105 ALA A N 1
ATOM 855 C CA . ALA A 1 105 ? 2.208 10.699 0.594 1.00 80.94 105 ALA A CA 1
ATOM 856 C C . ALA A 1 105 ? 3.572 10.203 1.110 1.00 80.94 105 ALA A C 1
ATOM 858 O O . ALA A 1 105 ? 4.587 10.362 0.437 1.00 80.94 105 ALA A O 1
ATOM 859 N N . ILE A 1 106 ? 3.596 9.568 2.286 1.00 84.75 106 ILE A N 1
ATOM 860 C CA . ILE A 1 106 ? 4.829 9.077 2.917 1.00 84.75 106 ILE A CA 1
ATOM 861 C C . ILE A 1 106 ? 5.333 7.828 2.192 1.00 84.75 106 ILE A C 1
ATOM 863 O O . ILE A 1 106 ? 6.508 7.752 1.844 1.00 84.75 106 ILE A O 1
ATOM 867 N N . THR A 1 107 ? 4.452 6.864 1.929 1.00 88.81 107 THR A N 1
ATOM 868 C CA . THR A 1 107 ? 4.818 5.599 1.270 1.00 88.81 107 THR A CA 1
ATOM 869 C C . THR A 1 107 ? 5.310 5.827 -0.159 1.00 88.81 107 THR A C 1
ATOM 871 O O . THR A 1 107 ? 6.374 5.318 -0.518 1.00 88.81 107 THR A O 1
ATOM 874 N N . ILE A 1 108 ? 4.614 6.651 -0.951 1.00 88.88 108 ILE A N 1
ATOM 875 C CA . ILE A 1 108 ? 5.055 7.027 -2.303 1.00 88.88 108 ILE A CA 1
ATOM 876 C C . ILE A 1 108 ? 6.346 7.849 -2.244 1.00 88.88 108 ILE A C 1
ATOM 878 O O . ILE A 1 108 ? 7.265 7.587 -3.024 1.00 88.88 108 ILE A O 1
ATOM 882 N N . GLY A 1 109 ? 6.444 8.806 -1.315 1.00 89.31 109 GLY A N 1
ATOM 883 C CA . GLY A 1 109 ? 7.623 9.656 -1.157 1.00 89.31 109 GLY A CA 1
ATOM 884 C C . GLY A 1 109 ? 8.879 8.848 -0.835 1.00 89.31 109 GLY A C 1
ATOM 885 O O . GLY A 1 109 ? 9.865 8.923 -1.567 1.00 89.31 109 GLY A O 1
ATOM 886 N N . ILE A 1 110 ? 8.826 8.009 0.202 1.00 89.81 110 ILE A N 1
ATOM 887 C CA . ILE A 1 110 ? 9.950 7.154 0.612 1.00 89.81 110 ILE A CA 1
ATOM 888 C C . ILE A 1 110 ? 10.326 6.181 -0.509 1.00 89.81 110 ILE A C 1
ATOM 890 O O . ILE A 1 110 ? 11.504 6.060 -0.837 1.00 89.81 110 ILE A O 1
ATOM 894 N N . SER A 1 111 ? 9.346 5.528 -1.141 1.00 91.19 111 SER A N 1
ATOM 895 C CA . SER A 1 111 ? 9.616 4.581 -2.234 1.00 91.19 111 SER A CA 1
ATOM 896 C C . SER A 1 111 ? 10.300 5.256 -3.421 1.00 91.19 111 SER A C 1
ATOM 898 O O . SER A 1 111 ? 11.241 4.707 -3.992 1.00 91.19 111 SER A O 1
ATOM 900 N N . SER A 1 112 ? 9.879 6.477 -3.756 1.00 90.69 112 SER A N 1
ATOM 901 C CA . SER A 1 112 ? 10.475 7.257 -4.843 1.00 90.69 112 SER A CA 1
ATOM 902 C C . SER A 1 112 ? 11.888 7.731 -4.510 1.00 90.69 112 SER A C 1
ATOM 904 O O . SER A 1 112 ? 12.759 7.663 -5.373 1.00 90.69 112 SER A O 1
ATOM 906 N N . LEU A 1 113 ? 12.148 8.142 -3.264 1.00 92.88 113 LEU A N 1
ATOM 907 C CA . LEU A 1 113 ? 13.495 8.511 -2.814 1.00 92.88 113 LEU A CA 1
ATOM 908 C C . LEU A 1 113 ? 14.454 7.314 -2.843 1.00 92.88 113 LEU A C 1
ATOM 910 O O . LEU A 1 113 ? 15.570 7.440 -3.343 1.00 92.88 113 LEU A O 1
ATOM 914 N N . ILE A 1 114 ? 14.012 6.146 -2.366 1.00 92.25 114 ILE A N 1
ATOM 915 C CA . ILE A 1 114 ? 14.808 4.910 -2.410 1.00 92.25 114 ILE A CA 1
ATOM 916 C C . ILE A 1 114 ? 15.097 4.513 -3.859 1.00 92.25 114 ILE A C 1
ATOM 918 O O . ILE A 1 114 ? 16.232 4.172 -4.191 1.00 92.25 114 ILE A O 1
ATOM 922 N N . PHE A 1 115 ? 14.095 4.588 -4.736 1.00 92.25 115 PHE A N 1
ATOM 923 C CA . PHE A 1 115 ? 14.279 4.298 -6.153 1.00 92.25 115 PHE A CA 1
ATOM 924 C C . PHE A 1 115 ? 15.279 5.258 -6.811 1.00 92.25 115 PHE A C 1
ATOM 926 O O . PHE A 1 115 ? 16.176 4.813 -7.523 1.00 92.25 115 PHE A O 1
ATOM 933 N N . LEU A 1 116 ? 15.180 6.559 -6.533 1.00 91.25 116 LEU A N 1
ATOM 934 C CA . LEU A 1 116 ? 16.109 7.560 -7.054 1.00 91.25 116 LEU A CA 1
ATOM 935 C C . LEU A 1 116 ? 17.541 7.308 -6.565 1.00 91.25 116 LEU A C 1
ATOM 937 O O . LEU A 1 116 ? 18.476 7.348 -7.362 1.00 91.25 116 LEU A O 1
ATOM 941 N N . PHE A 1 117 ? 17.716 6.967 -5.287 1.00 91.81 117 PHE A N 1
ATOM 942 C CA . PHE A 1 117 ? 19.020 6.596 -4.738 1.00 91.81 117 PHE A CA 1
ATOM 943 C C . PHE A 1 117 ? 19.606 5.353 -5.427 1.00 91.81 117 PHE A C 1
ATOM 945 O O . PHE A 1 117 ? 20.780 5.341 -5.798 1.00 91.81 117 PHE A O 1
ATOM 952 N N . PHE A 1 118 ? 18.778 4.333 -5.668 1.00 89.88 118 PHE A N 1
ATOM 953 C CA . PHE A 1 118 ? 19.181 3.129 -6.395 1.00 89.88 118 PHE A CA 1
ATOM 954 C C . PHE A 1 118 ? 19.624 3.439 -7.833 1.00 89.88 118 PHE A C 1
ATOM 956 O O . PHE A 1 118 ? 20.673 2.968 -8.274 1.00 89.88 118 PHE A O 1
ATOM 963 N N . VAL A 1 119 ? 18.865 4.273 -8.550 1.00 89.88 119 VAL A N 1
ATOM 964 C CA . VAL A 1 119 ? 19.202 4.700 -9.917 1.00 89.88 119 VAL A CA 1
ATOM 965 C C . VAL A 1 119 ? 20.520 5.473 -9.947 1.00 89.88 119 VAL A C 1
ATOM 967 O O . VAL A 1 119 ? 21.362 5.202 -10.802 1.00 89.88 119 VAL A O 1
ATOM 970 N N . ILE A 1 120 ? 20.738 6.385 -8.997 1.00 89.94 120 ILE A N 1
ATOM 971 C CA . ILE A 1 120 ? 21.986 7.153 -8.897 1.00 89.94 120 ILE A CA 1
ATOM 972 C C . ILE A 1 120 ? 23.188 6.218 -8.722 1.00 89.94 120 ILE A C 1
ATOM 974 O O . ILE A 1 120 ? 24.166 6.336 -9.461 1.00 89.94 120 ILE A O 1
ATOM 978 N N . ILE A 1 121 ? 23.112 5.254 -7.799 1.00 88.25 121 ILE A N 1
ATOM 979 C CA . ILE A 1 121 ? 24.191 4.275 -7.580 1.00 88.25 121 ILE A CA 1
ATOM 980 C C . ILE A 1 121 ? 24.484 3.478 -8.854 1.00 88.25 121 ILE A C 1
ATOM 982 O O . ILE A 1 121 ? 25.648 3.222 -9.170 1.00 88.25 121 ILE A O 1
ATOM 986 N N . LEU A 1 122 ? 23.446 3.077 -9.586 1.00 87.31 122 LEU A N 1
ATOM 987 C CA . LEU A 1 122 ? 23.600 2.309 -10.815 1.00 87.31 122 LEU A CA 1
ATOM 988 C C . LEU A 1 122 ? 24.325 3.123 -11.896 1.00 87.31 122 LEU A C 1
ATOM 990 O O . LEU A 1 122 ? 25.255 2.607 -12.513 1.00 87.31 122 LEU A O 1
ATOM 994 N N . ILE A 1 123 ? 23.966 4.399 -12.071 1.00 86.94 123 ILE A N 1
ATOM 995 C CA . ILE A 1 123 ? 24.637 5.304 -13.019 1.00 86.94 123 ILE A CA 1
ATOM 996 C C . ILE A 1 123 ? 26.120 5.462 -12.655 1.00 86.94 123 ILE A C 1
ATOM 998 O O . ILE A 1 123 ? 26.982 5.242 -13.505 1.00 86.94 123 ILE A O 1
ATOM 1002 N N . PHE A 1 124 ? 26.434 5.732 -11.384 1.00 86.94 124 PHE A N 1
ATOM 1003 C CA . PHE A 1 124 ? 27.825 5.857 -10.933 1.00 86.94 124 PHE A CA 1
ATOM 1004 C C . PHE A 1 124 ? 28.651 4.583 -11.171 1.00 86.94 124 PHE A C 1
ATOM 1006 O O . PHE A 1 124 ? 29.818 4.664 -11.556 1.00 86.94 124 PHE A O 1
ATOM 1013 N N . ASN A 1 125 ? 28.069 3.398 -10.965 1.00 81.62 125 ASN A N 1
ATOM 1014 C CA . ASN A 1 125 ? 28.762 2.136 -11.236 1.00 81.62 125 ASN A CA 1
ATOM 1015 C C . ASN A 1 125 ? 29.003 1.909 -12.736 1.00 81.62 125 ASN A C 1
ATOM 1017 O O . ASN A 1 125 ? 30.065 1.407 -13.110 1.00 81.62 125 ASN A O 1
ATOM 1021 N N . LEU A 1 126 ? 28.060 2.299 -13.598 1.00 79.62 126 LEU A N 1
ATOM 1022 C CA . LEU A 1 126 ? 28.224 2.198 -15.050 1.00 79.62 126 LEU A CA 1
ATOM 1023 C C . LEU A 1 126 ? 29.354 3.095 -15.566 1.00 79.62 126 LEU A C 1
ATOM 1025 O O . LEU A 1 126 ? 30.145 2.652 -16.403 1.00 79.62 126 LEU A O 1
ATOM 1029 N N . ASP A 1 127 ? 29.474 4.315 -15.041 1.00 78.19 127 ASP A N 1
ATOM 1030 C CA . ASP A 1 127 ? 30.571 5.219 -15.402 1.00 78.19 127 ASP A CA 1
ATOM 1031 C C . ASP A 1 127 ? 31.926 4.645 -14.971 1.00 78.19 127 ASP A C 1
ATOM 1033 O O . ASP A 1 127 ? 32.887 4.647 -15.744 1.00 78.19 127 ASP A O 1
ATOM 1037 N N . ARG A 1 128 ? 31.993 4.049 -13.773 1.00 73.12 128 ARG A N 1
ATOM 1038 C CA . ARG A 1 128 ? 33.200 3.372 -13.271 1.00 73.12 128 ARG A CA 1
ATOM 1039 C C . ARG A 1 128 ? 33.589 2.170 -14.132 1.00 73.12 128 ARG A C 1
ATOM 1041 O O . ARG A 1 128 ? 34.774 1.996 -14.408 1.00 73.12 128 ARG A O 1
ATOM 1048 N N . TYR A 1 129 ? 32.617 1.373 -14.580 1.00 72.94 129 TYR A N 1
ATOM 1049 C CA . TYR A 1 129 ? 32.868 0.229 -15.459 1.00 72.94 129 TYR A CA 1
ATOM 1050 C C . TYR A 1 129 ? 33.409 0.675 -16.823 1.00 72.94 129 TYR A C 1
ATOM 1052 O O . TYR A 1 129 ? 34.438 0.169 -17.261 1.00 72.94 129 TYR A O 1
ATOM 1060 N N . LYS A 1 130 ? 32.780 1.676 -17.458 1.00 71.38 130 LYS A N 1
ATOM 1061 C CA . LYS A 1 130 ? 33.246 2.216 -18.746 1.00 71.38 130 LYS A CA 1
ATOM 1062 C C . LYS A 1 130 ? 34.681 2.728 -18.664 1.00 71.38 130 LYS A C 1
ATOM 1064 O O . LYS A 1 130 ? 35.491 2.366 -19.511 1.00 71.38 130 LYS A O 1
ATOM 1069 N N . ILE A 1 131 ? 35.006 3.525 -17.644 1.00 70.56 131 ILE A N 1
ATOM 1070 C CA . ILE A 1 131 ? 36.358 4.069 -17.450 1.00 70.56 131 ILE A CA 1
ATOM 1071 C C . ILE A 1 131 ? 37.385 2.932 -17.333 1.00 70.56 131 ILE A C 1
ATOM 1073 O O . ILE A 1 131 ? 38.417 2.974 -17.998 1.00 70.56 131 ILE A O 1
ATOM 1077 N N . ASN A 1 132 ? 37.089 1.889 -16.554 1.00 69.25 132 ASN A N 1
ATOM 1078 C CA . ASN A 1 132 ? 38.020 0.780 -16.341 1.00 69.25 132 ASN A CA 1
ATOM 1079 C C . ASN A 1 132 ? 38.288 -0.031 -17.626 1.00 69.25 132 ASN A C 1
ATOM 1081 O O . ASN A 1 132 ? 39.424 -0.419 -17.899 1.00 69.25 132 ASN A O 1
ATOM 1085 N N . THR A 1 133 ? 37.266 -0.221 -18.466 1.00 68.88 133 THR A N 1
ATOM 1086 C CA . THR A 1 133 ? 37.414 -0.886 -19.769 1.00 68.88 133 THR A CA 1
ATOM 1087 C C . THR A 1 133 ? 38.297 -0.085 -20.727 1.00 68.88 133 THR A C 1
ATOM 1089 O O . THR A 1 133 ? 39.140 -0.673 -21.400 1.00 68.88 133 THR A O 1
ATOM 1092 N N . TYR A 1 134 ? 38.169 1.248 -20.760 1.00 69.00 134 TYR A N 1
ATOM 1093 C CA . TYR A 1 134 ? 39.058 2.085 -21.576 1.00 69.00 134 TYR A CA 1
ATOM 1094 C C . TYR A 1 134 ? 40.504 2.042 -21.079 1.00 69.00 134 TYR A C 1
ATOM 1096 O O . TYR A 1 134 ? 41.414 1.942 -21.894 1.00 69.00 134 TYR A O 1
ATOM 1104 N N . PHE A 1 135 ? 40.732 2.047 -19.762 1.00 63.16 135 PHE A N 1
ATOM 1105 C CA . PHE A 1 135 ? 42.083 1.891 -19.218 1.00 63.16 135 PHE A CA 1
ATOM 1106 C C . PHE A 1 135 ? 42.682 0.515 -19.543 1.00 63.16 135 PHE A C 1
ATOM 1108 O O . PHE A 1 135 ? 43.844 0.447 -19.917 1.00 63.16 135 PHE A O 1
ATOM 1115 N N . THR A 1 136 ? 41.896 -0.564 -19.499 1.00 63.72 136 THR A N 1
ATOM 1116 C CA . THR A 1 136 ? 42.378 -1.927 -19.806 1.00 63.72 136 THR A CA 1
ATOM 1117 C C . THR A 1 136 ? 42.636 -2.154 -21.304 1.00 63.72 136 THR A C 1
ATOM 1119 O O . THR A 1 136 ? 43.364 -3.066 -21.653 1.00 63.72 136 THR A O 1
ATOM 1122 N N . MET A 1 137 ? 42.056 -1.349 -22.204 1.00 58.56 137 MET A N 1
ATOM 1123 C CA . MET A 1 137 ? 42.384 -1.387 -23.642 1.00 58.56 137 MET A CA 1
ATOM 1124 C C . MET A 1 137 ? 43.640 -0.584 -24.010 1.00 58.56 137 MET A C 1
ATOM 1126 O O . MET A 1 137 ? 44.183 -0.780 -25.094 1.00 58.56 137 MET A O 1
ATOM 1130 N N . ILE A 1 138 ? 44.051 0.365 -23.163 1.00 61.44 138 ILE A N 1
ATOM 1131 C CA . ILE A 1 138 ? 45.206 1.246 -23.412 1.00 61.44 138 ILE A CA 1
ATOM 1132 C C . ILE A 1 138 ? 46.519 0.620 -22.899 1.00 61.44 138 ILE A C 1
ATOM 1134 O O . ILE A 1 138 ? 47.592 1.022 -23.350 1.00 61.44 138 ILE A O 1
ATOM 1138 N N . TYR A 1 139 ? 46.440 -0.366 -22.002 1.00 50.47 139 TYR A N 1
ATOM 1139 C CA . TYR A 1 139 ? 47.567 -1.165 -21.507 1.00 50.47 139 TYR A CA 1
ATOM 1140 C C . TYR A 1 139 ? 47.549 -2.572 -22.102 1.00 50.47 139 TYR A C 1
ATOM 1142 O O . TYR A 1 139 ? 48.655 -3.109 -22.335 1.00 50.47 139 TYR A O 1
#

Sequence (139 aa):
MEVIEIILKGIASLFLQPVFYLAILFVIFAGYNRVKWERKSFSVRIYSPFMELKNFFTLGLLVAFFISVILFFAGFSVMMTWIVIFNVVTILALLTSMFRLTSTAITIGISSLIFLFFVIILIFNLDRYKINTYFTMIY